Protein AF-A0A455LML8-F1 (afdb_monomer_lite)

InterPro domains:
  IPR000592 Small ribosomal subunit protein eS27 [PF01667] (1-39)
  IPR000592 Small ribosomal subunit protein eS27 [PTHR11594] (1-40)
  IPR011332 Zinc-binding ribosomal protein [SSF57829] (1-39)
  IPR023407 Small ribosomal subunit protein eS27, zinc-binding domain superfamily [G3DSA:2.20.25.100] (1-41)

Secondary structure (DSSP, 8-state):
----TT-SS-EE-TTT--EEEE--SSSPEEPTT----PPP-

Sequence (41 aa):
TTVFSHSQTVVVCGNCQTVLCQPTGGRARLTEGCSFRKKGD

Foldseek 3Di:
DDDDQQDPQFDADPVPRHTQFDHDPGGTHGDPPRDDDDDDD

Radius of gyration: 9.98 Å; chains: 1; bounding box: 28×17×24 Å

Structure (mmCIF, N/CA/C/O backbone):
data_AF-A0A455LML8-F1
#
_entry.id   AF-A0A455LML8-F1
#
loop_
_atom_site.group_PDB
_atom_site.id
_atom_si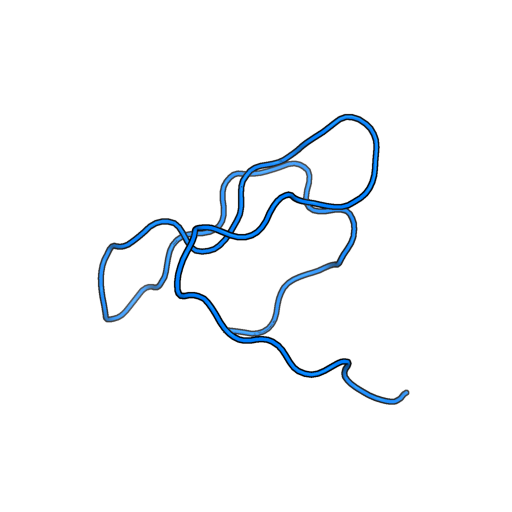te.type_symbol
_atom_site.label_atom_id
_atom_site.label_alt_id
_atom_site.label_comp_id
_atom_site.label_asym_id
_atom_site.label_entity_id
_atom_site.label_seq_id
_atom_site.pdbx_PDB_ins_code
_atom_site.Cartn_x
_atom_site.Cartn_y
_atom_site.Cartn_z
_atom_site.occupancy
_atom_site.B_iso_or_equiv
_atom_site.auth_seq_id
_atom_site.auth_comp_id
_atom_site.auth_asym_id
_atom_site.auth_atom_id
_atom_site.pdbx_PDB_model_num
ATOM 1 N N . THR A 1 1 ? 2.775 -8.922 8.111 1.00 87.44 1 THR A N 1
ATOM 2 C CA . THR A 1 1 ? 2.711 -9.627 6.815 1.00 87.44 1 THR A CA 1
ATOM 3 C C . THR A 1 1 ? 3.855 -9.168 5.944 1.00 87.44 1 THR A C 1
ATOM 5 O O . THR A 1 1 ? 4.036 -7.966 5.806 1.00 87.44 1 THR A O 1
ATOM 8 N N . THR A 1 2 ? 4.662 -10.083 5.414 1.00 90.06 2 THR A N 1
ATOM 9 C CA . THR A 1 2 ? 5.690 -9.748 4.416 1.00 90.06 2 THR A CA 1
ATOM 10 C C . THR A 1 2 ? 5.037 -9.602 3.052 1.00 90.06 2 THR A C 1
ATOM 12 O O . THR A 1 2 ? 4.217 -10.437 2.678 1.00 90.06 2 THR A O 1
ATOM 15 N N . VAL A 1 3 ? 5.386 -8.548 2.320 1.00 90.81 3 VAL A N 1
ATOM 16 C CA . VAL A 1 3 ? 4.765 -8.227 1.034 1.00 90.81 3 VAL A CA 1
ATOM 17 C C . VAL A 1 3 ? 5.844 -7.891 0.020 1.00 90.81 3 VAL A C 1
ATOM 19 O O . VAL A 1 3 ? 6.819 -7.219 0.358 1.00 90.81 3 VAL A O 1
ATOM 22 N N . PHE A 1 4 ? 5.670 -8.343 -1.219 1.00 92.69 4 PHE A N 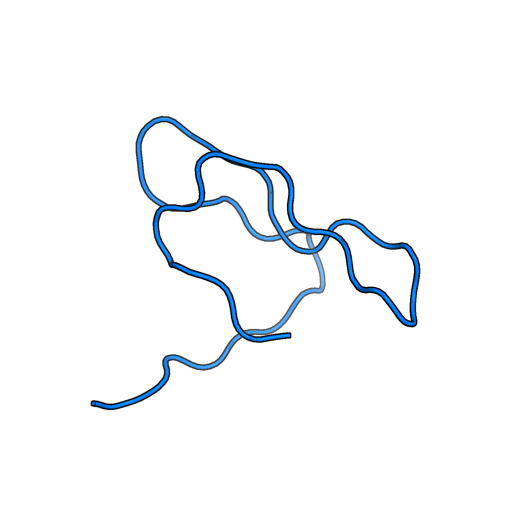1
ATOM 23 C CA . PHE A 1 4 ? 6.544 -7.929 -2.308 1.00 92.69 4 PHE A CA 1
ATOM 24 C C . PHE A 1 4 ? 6.320 -6.455 -2.636 1.00 92.69 4 PHE A C 1
ATOM 26 O O . PHE A 1 4 ? 5.194 -5.956 -2.625 1.00 92.69 4 PHE A O 1
ATOM 33 N N . SER A 1 5 ? 7.407 -5.759 -2.966 1.00 92.94 5 SER A N 1
ATOM 34 C CA . SER A 1 5 ? 7.352 -4.352 -3.362 1.00 92.94 5 SER A CA 1
ATOM 35 C C . SER A 1 5 ? 6.545 -4.143 -4.644 1.00 92.94 5 SER A C 1
ATOM 37 O O . SER A 1 5 ? 5.961 -3.080 -4.801 1.00 92.94 5 SER A O 1
ATOM 39 N N . HIS A 1 6 ? 6.498 -5.130 -5.544 1.00 94.75 6 HIS A N 1
ATOM 40 C CA . HIS A 1 6 ? 5.734 -5.121 -6.798 1.00 94.75 6 HIS A CA 1
ATOM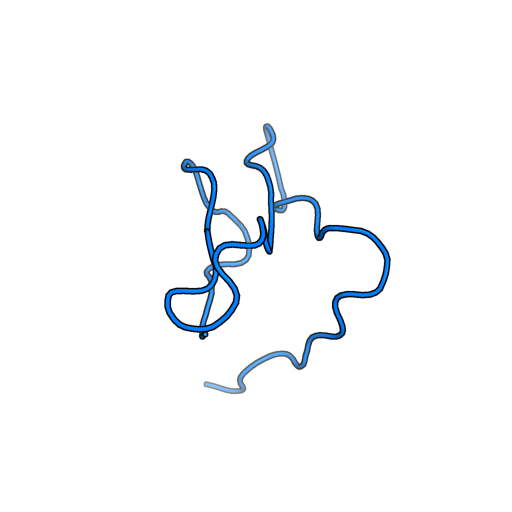 41 C C . HIS A 1 6 ? 4.607 -6.168 -6.747 1.00 94.75 6 HIS A C 1
ATOM 43 O O . HIS A 1 6 ? 4.545 -7.089 -7.557 1.00 94.75 6 HIS A O 1
ATOM 49 N N . SER A 1 7 ? 3.736 -6.061 -5.743 1.00 92.62 7 SER A N 1
ATOM 50 C CA . SER A 1 7 ? 2.536 -6.899 -5.654 1.00 92.62 7 SER A CA 1
ATOM 51 C C . SER A 1 7 ? 1.573 -6.609 -6.810 1.00 92.62 7 SER A C 1
ATOM 53 O O . SER A 1 7 ? 1.225 -5.450 -7.033 1.00 92.62 7 SER A O 1
ATOM 55 N N . GLN A 1 8 ? 1.101 -7.654 -7.497 1.00 94.19 8 GLN A N 1
ATOM 56 C CA . GLN A 1 8 ? 0.037 -7.565 -8.512 1.00 94.19 8 GLN A CA 1
ATOM 57 C C . GLN A 1 8 ? -1.372 -7.729 -7.936 1.00 94.19 8 GLN A C 1
ATOM 59 O O . GLN A 1 8 ? -2.349 -7.422 -8.612 1.00 94.19 8 GLN A O 1
ATOM 64 N N . THR A 1 9 ? -1.495 -8.156 -6.681 1.00 94.12 9 THR A N 1
ATOM 65 C CA . THR A 1 9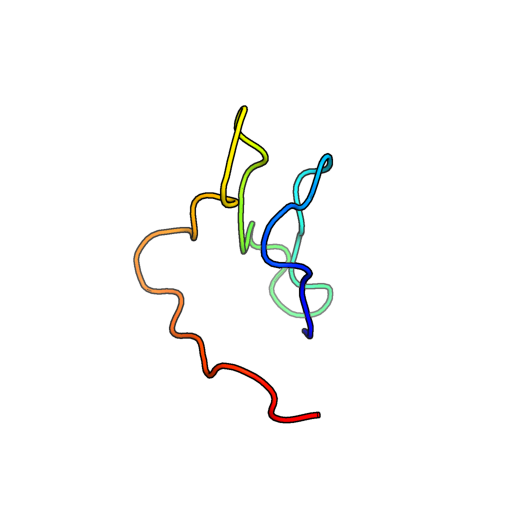 ? -2.785 -8.322 -6.006 1.00 94.12 9 THR A CA 1
ATOM 66 C C . THR A 1 9 ? -2.922 -7.359 -4.834 1.00 94.12 9 THR A C 1
ATOM 68 O O . THR A 1 9 ? -1.932 -6.865 -4.285 1.00 94.12 9 THR A O 1
ATOM 71 N N . VAL A 1 10 ? -4.166 -7.097 -4.429 1.00 94.31 10 VAL A N 1
ATOM 72 C CA . VAL A 1 10 ? -4.445 -6.416 -3.160 1.00 94.31 10 VAL A CA 1
ATOM 73 C C . VAL A 1 10 ? -4.012 -7.336 -2.027 1.00 94.31 10 VAL A C 1
ATOM 75 O O . VAL A 1 10 ? -4.343 -8.522 -2.025 1.00 94.31 10 VAL A O 1
ATOM 78 N N . VAL A 1 11 ? -3.264 -6.796 -1.071 1.00 94.56 11 VAL A N 1
ATOM 79 C CA . VAL A 1 11 ? -2.783 -7.568 0.076 1.00 94.56 11 VAL A CA 1
ATOM 80 C C . VAL A 1 11 ? -3.529 -7.114 1.310 1.00 94.56 11 VAL A C 1
ATOM 82 O O . VAL A 1 11 ? -3.533 -5.931 1.645 1.00 94.56 11 VAL A O 1
ATOM 85 N N . VAL A 1 12 ? -4.155 -8.069 1.985 1.00 94.88 12 VAL A N 1
ATOM 86 C CA . VAL A 1 12 ? -4.974 -7.844 3.176 1.00 94.88 12 VAL A CA 1
ATOM 87 C C . VAL A 1 12 ? -4.271 -8.455 4.384 1.00 94.88 12 VAL A C 1
ATOM 89 O O . VAL A 1 12 ? -3.621 -9.500 4.293 1.00 94.88 12 VAL A O 1
ATOM 92 N N . CYS A 1 13 ? -4.365 -7.795 5.533 1.00 91.88 13 CYS A N 1
ATOM 93 C CA . CYS A 1 13 ? -3.916 -8.356 6.796 1.00 91.88 13 CYS A CA 1
ATOM 94 C C . CYS A 1 13 ? -4.883 -9.457 7.242 1.00 91.88 13 CYS A C 1
ATOM 96 O O . CYS A 1 13 ? -6.049 -9.174 7.491 1.00 91.88 13 CYS A O 1
ATOM 98 N N . GLY A 1 14 ? -4.402 -10.691 7.416 1.00 88.94 14 GLY A N 1
ATOM 99 C CA . GLY A 1 14 ? -5.249 -11.792 7.891 1.00 88.94 14 GLY A CA 1
ATOM 100 C C . GLY A 1 14 ? -5.832 -11.574 9.293 1.00 88.94 14 GLY A C 1
ATOM 101 O O . GLY A 1 14 ? -6.923 -12.050 9.572 1.00 88.94 14 GLY A O 1
ATOM 102 N N . ASN A 1 15 ? -5.144 -10.817 10.159 1.00 92.00 15 ASN A N 1
ATOM 103 C CA . ASN A 1 15 ? -5.598 -10.568 11.532 1.00 92.00 15 ASN A CA 1
ATOM 104 C C . ASN A 1 15 ? -6.521 -9.344 11.644 1.00 92.00 15 ASN A C 1
ATOM 106 O O . ASN A 1 15 ? -7.496 -9.359 12.382 1.00 92.00 15 ASN A O 1
ATOM 110 N N . CYS A 1 16 ? -6.216 -8.277 10.900 1.00 87.69 16 CYS A N 1
ATOM 111 C CA . CYS A 1 16 ? -6.953 -7.013 10.992 1.00 87.69 16 CYS A CA 1
ATOM 112 C C . CYS A 1 16 ? -8.054 -6.881 9.930 1.00 87.69 16 CYS A C 1
ATOM 114 O O . CYS A 1 16 ? -8.833 -5.940 9.997 1.00 87.69 16 CYS A O 1
ATOM 116 N N . GLN A 1 17 ? -8.080 -7.763 8.921 1.00 90.38 17 GLN A N 1
ATOM 117 C CA . GLN A 1 17 ? -8.956 -7.684 7.738 1.00 90.38 17 GLN A CA 1
ATOM 118 C C . GLN A 1 17 ? -8.860 -6.343 6.979 1.00 90.38 17 GLN A C 1
ATOM 120 O O . GLN A 1 17 ? -9.714 -6.005 6.166 1.00 90.38 17 GLN A O 1
ATOM 125 N N . THR A 1 18 ? -7.784 -5.584 7.203 1.00 91.81 18 THR A N 1
ATOM 126 C CA . THR A 1 18 ? -7.512 -4.304 6.548 1.00 91.81 18 THR A CA 1
ATOM 127 C C . THR A 1 18 ? -6.608 -4.482 5.335 1.00 91.81 18 THR A C 1
ATOM 129 O O . THR A 1 18 ? -5.703 -5.322 5.324 1.00 91.81 18 THR A O 1
ATOM 132 N N . VAL A 1 19 ? -6.823 -3.664 4.305 1.00 93.56 19 VAL A N 1
ATOM 133 C CA . VAL A 1 19 ? -5.934 -3.606 3.139 1.00 93.56 19 VAL A CA 1
ATOM 134 C C . VAL A 1 19 ? -4.596 -2.997 3.562 1.00 93.56 19 VAL A C 1
ATOM 136 O O . VAL A 1 19 ? -4.563 -1.897 4.106 1.00 93.56 19 VAL A O 1
ATOM 139 N N . LEU A 1 20 ? -3.495 -3.697 3.296 1.00 94.44 20 LEU A N 1
ATOM 140 C CA . LEU A 1 20 ? -2.125 -3.255 3.580 1.00 94.44 20 LEU A CA 1
ATOM 141 C C . LEU A 1 20 ? -1.510 -2.510 2.394 1.00 94.44 20 LEU A C 1
ATOM 143 O O . LEU A 1 20 ? -0.855 -1.484 2.576 1.00 94.44 20 LEU A O 1
ATOM 147 N N . CYS A 1 21 ? -1.700 -3.034 1.181 1.00 95.06 21 CYS A N 1
ATOM 148 C CA . CYS A 1 21 ? -1.274 -2.371 -0.045 1.00 95.06 21 CYS A CA 1
ATOM 149 C C . CYS A 1 21 ? -2.168 -2.705 -1.242 1.00 95.06 21 CYS A C 1
ATOM 151 O O . CYS A 1 21 ? -2.819 -3.754 -1.292 1.00 95.06 21 CYS A O 1
ATOM 153 N N . GLN A 1 22 ? -2.163 -1.799 -2.216 1.00 95.12 22 GLN A N 1
ATOM 154 C CA . GLN A 1 22 ? -2.849 -1.934 -3.495 1.00 95.12 22 GLN A CA 1
ATOM 155 C C . GLN A 1 22 ? -1.831 -2.068 -4.637 1.00 95.12 22 GLN A C 1
ATOM 157 O O . GLN A 1 22 ? -0.799 -1.381 -4.623 1.00 95.12 22 GLN A O 1
ATOM 162 N N . PRO A 1 23 ? -2.106 -2.933 -5.629 1.00 95.25 23 PRO A N 1
ATOM 163 C CA . PRO A 1 23 ? -1.250 -3.082 -6.790 1.00 95.25 23 PRO A CA 1
ATOM 164 C C . PRO A 1 23 ? -1.282 -1.811 -7.636 1.00 95.25 23 PRO A C 1
ATOM 166 O O . PRO A 1 23 ? -2.299 -1.126 -7.742 1.00 95.25 23 PRO A O 1
ATOM 169 N N . THR A 1 24 ? -0.148 -1.498 -8.246 1.00 94.75 24 THR A N 1
ATOM 170 C CA . THR A 1 24 ? -0.020 -0.424 -9.236 1.00 94.75 24 THR A CA 1
ATOM 171 C 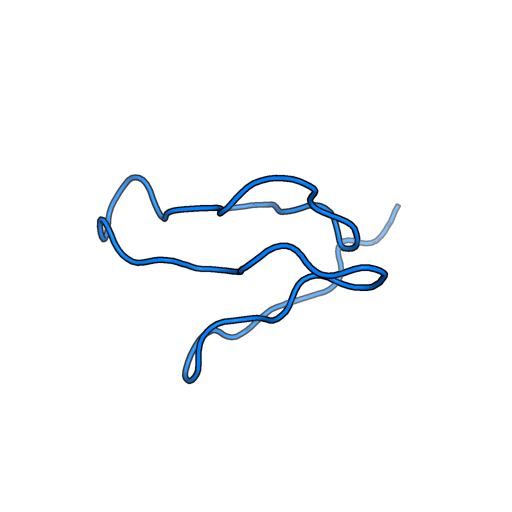C . THR A 1 24 ? 0.820 -0.940 -10.405 1.00 94.75 24 THR A C 1
ATOM 173 O O . THR A 1 24 ? 1.331 -2.056 -10.356 1.00 94.75 24 THR A O 1
ATOM 176 N N . GLY A 1 25 ? 1.014 -0.129 -11.449 1.00 94.06 25 GLY A N 1
ATOM 177 C CA . GLY A 1 25 ? 1.953 -0.456 -12.532 1.00 94.06 25 GLY A CA 1
ATOM 178 C C . GLY A 1 25 ? 3.433 -0.483 -12.110 1.00 94.06 25 GLY A C 1
ATOM 179 O O . GLY A 1 25 ? 4.292 -0.783 -12.932 1.00 94.06 25 GLY A O 1
ATOM 180 N N . GLY A 1 26 ? 3.751 -0.161 -10.852 1.00 93.75 26 GLY A N 1
ATOM 181 C CA . GLY A 1 26 ? 5.105 -0.176 -10.304 1.00 93.75 26 GLY A CA 1
ATOM 182 C C . GLY A 1 26 ? 5.124 -0.716 -8.877 1.00 93.75 26 GLY A C 1
ATOM 183 O O . GLY A 1 26 ? 4.671 -1.826 -8.607 1.00 93.75 26 GLY A O 1
ATOM 184 N N . ARG A 1 27 ? 5.663 0.069 -7.937 1.00 93.62 27 ARG A N 1
ATOM 185 C CA . ARG A 1 27 ? 5.658 -0.320 -6.521 1.00 93.62 27 ARG A CA 1
ATOM 186 C C . ARG A 1 27 ? 4.238 -0.270 -5.965 1.00 93.62 27 ARG A C 1
ATOM 188 O O . ARG A 1 27 ? 3.516 0.705 -6.179 1.00 93.62 27 ARG A O 1
ATOM 195 N N . ALA A 1 28 ? 3.864 -1.295 -5.213 1.00 95.75 28 ALA A N 1
ATOM 196 C CA . ALA A 1 28 ? 2.589 -1.355 -4.523 1.00 95.75 28 ALA A CA 1
ATOM 197 C C . ALA A 1 28 ? 2.420 -0.131 -3.612 1.00 95.75 28 ALA A C 1
ATOM 199 O O . ALA A 1 28 ? 3.348 0.282 -2.906 1.00 95.75 28 ALA A O 1
ATOM 200 N N . ARG A 1 29 ? 1.225 0.454 -3.636 1.00 95.62 29 ARG A N 1
ATOM 201 C CA . ARG A 1 29 ? 0.874 1.603 -2.803 1.00 95.62 29 ARG A CA 1
ATOM 202 C C . ARG A 1 29 ? 0.447 1.094 -1.434 1.00 95.62 29 ARG A C 1
ATOM 204 O O . ARG A 1 29 ? -0.514 0.338 -1.353 1.00 95.62 29 ARG A O 1
ATOM 211 N N . LEU A 1 30 ? 1.149 1.488 -0.375 1.00 94.62 30 LEU A N 1
ATOM 212 C CA . LEU A 1 30 ? 0.754 1.158 0.995 1.00 94.62 30 LEU A CA 1
ATOM 213 C C . LEU A 1 30 ? -0.456 1.994 1.418 1.00 94.62 30 LEU A C 1
ATOM 215 O O . LEU A 1 30 ? -0.581 3.157 1.026 1.00 94.62 30 LEU A O 1
ATOM 219 N N . THR A 1 31 ? -1.330 1.394 2.217 1.00 93.62 31 THR A N 1
ATOM 220 C CA . THR A 1 31 ? -2.443 2.097 2.859 1.00 93.62 31 THR A CA 1
ATOM 221 C C . THR A 1 31 ? -1.904 3.112 3.866 1.00 93.62 31 THR A C 1
ATOM 223 O O . THR A 1 31 ? -0.879 2.882 4.512 1.00 93.62 31 THR A O 1
ATOM 226 N N . GLU A 1 32 ? -2.589 4.243 4.010 1.00 92.62 32 GLU A N 1
ATOM 227 C CA . GLU A 1 32 ? -2.224 5.262 4.994 1.00 92.62 32 GLU A CA 1
ATOM 228 C C . GLU A 1 32 ? -2.197 4.676 6.417 1.00 92.62 32 GLU A C 1
ATOM 230 O O . GLU A 1 32 ? -3.009 3.821 6.770 1.00 92.62 32 GLU A O 1
ATOM 235 N N . GLY A 1 33 ? -1.206 5.075 7.218 1.00 90.75 33 GLY A N 1
ATOM 236 C CA . GLY A 1 33 ? -0.978 4.516 8.556 1.00 90.75 33 GLY A CA 1
ATOM 237 C C . GLY A 1 33 ? -0.288 3.144 8.582 1.00 90.75 33 GLY A C 1
ATOM 238 O O . GLY A 1 33 ? 0.093 2.684 9.658 1.00 90.75 33 GLY A O 1
ATOM 239 N N . CYS A 1 34 ? -0.061 2.493 7.434 1.00 91.00 34 CYS A N 1
ATOM 240 C CA . CYS A 1 34 ? 0.752 1.277 7.381 1.00 91.00 34 CYS A CA 1
ATOM 241 C C . CYS A 1 34 ? 2.248 1.617 7.344 1.00 91.00 34 CYS A C 1
ATOM 243 O O . CYS A 1 34 ? 2.765 2.149 6.362 1.00 91.00 34 CYS A O 1
ATOM 245 N N . SER A 1 35 ? 2.965 1.235 8.398 1.00 92.69 35 SER A N 1
ATOM 246 C CA . SER A 1 35 ? 4.428 1.296 8.445 1.00 92.69 35 SER A CA 1
ATOM 247 C C . SER A 1 35 ? 5.051 0.051 7.820 1.00 92.69 35 SER A C 1
ATOM 249 O O . SER A 1 35 ? 4.531 -1.058 7.954 1.00 92.69 35 SER A O 1
ATOM 251 N N . PHE A 1 36 ? 6.207 0.209 7.174 1.00 92.31 36 PHE A N 1
ATOM 252 C CA . PHE A 1 36 ? 6.951 -0.909 6.601 1.00 92.31 36 PHE A CA 1
ATOM 253 C C . PHE A 1 36 ? 8.443 -0.818 6.912 1.00 92.31 36 PHE A C 1
ATOM 255 O O . PHE A 1 36 ? 9.008 0.259 7.089 1.00 92.31 36 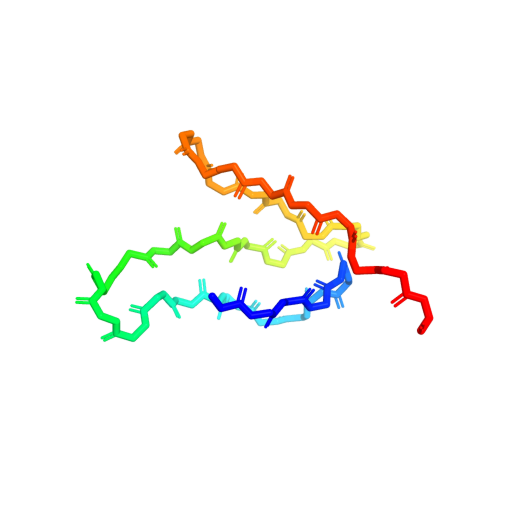PHE A O 1
ATOM 262 N N . ARG A 1 37 ? 9.094 -1.980 6.920 1.00 94.75 37 ARG A N 1
ATOM 263 C CA . ARG A 1 37 ? 10.548 -2.127 6.957 1.00 94.75 37 ARG A CA 1
ATOM 264 C C . ARG A 1 37 ? 10.960 -2.954 5.746 1.00 94.75 37 ARG A C 1
ATOM 266 O O . ARG A 1 37 ? 10.336 -3.975 5.463 1.00 94.75 37 ARG A O 1
ATOM 273 N N . LYS A 1 38 ? 12.013 -2.539 5.038 1.00 93.31 38 LYS A N 1
ATOM 274 C CA . LYS A 1 38 ? 12.614 -3.379 3.995 1.00 93.31 38 LYS A CA 1
ATOM 275 C C . LYS A 1 38 ? 13.287 -4.582 4.647 1.00 93.31 38 LYS A C 1
ATOM 277 O O . LYS A 1 38 ? 14.109 -4.416 5.548 1.00 93.31 38 LYS A O 1
ATOM 282 N N . LYS A 1 39 ? 12.925 -5.779 4.190 1.00 91.12 39 LYS A N 1
ATOM 283 C CA . LYS A 1 39 ? 13.674 -6.992 4.510 1.00 91.12 39 LYS A CA 1
ATOM 284 C C . LYS A 1 39 ? 15.038 -6.890 3.810 1.00 91.12 39 LYS A C 1
ATOM 286 O O . LYS A 1 39 ? 15.075 -6.493 2.646 1.00 91.12 39 LYS A O 1
ATOM 291 N N . GLY A 1 40 ? 16.121 -7.159 4.539 1.00 87.31 40 GLY A N 1
ATOM 292 C CA . GLY A 1 40 ? 17.414 -7.457 3.915 1.00 87.31 40 GLY A CA 1
ATOM 293 C C . GLY A 1 40 ? 17.345 -8.806 3.200 1.00 87.31 40 GLY A C 1
ATOM 294 O O . GLY A 1 40 ? 16.351 -9.517 3.374 1.00 87.31 40 GLY A O 1
ATOM 295 N N . ASP A 1 41 ? 18.357 -9.107 2.391 1.00 77.75 41 ASP A N 1
ATOM 296 C CA . ASP A 1 41 ? 18.509 -10.429 1.769 1.00 77.75 41 ASP A CA 1
ATOM 297 C C . ASP A 1 41 ? 18.451 -11.551 2.826 1.00 77.75 41 ASP A C 1
ATOM 299 O O . ASP A 1 41 ? 19.128 -11.395 3.872 1.00 77.75 41 ASP A O 1
#

pLDDT: mean 92.41, std 3.2, range [77.75, 95.75]

Organism: Microcycas calocoma (NCBI:txid115879)